Protein AF-D6WH60-F1 (afdb_monomer_lite)

Foldseek 3Di:
DPFKDKDKDWDAKDKDAAQDPCCCVVLVCPPQAADDDHDHRDIGIRNVNQHHVSVPGGPRDIQIKMWGWDADPVGFIWIWIADDDPPPDDRRDYGPDTDQTDGDPPDDDDDDPVSCVVVVVVPPDDDDDDDPPPVPPCPPPPPPVPD

pLDDT: mean 72.73, std 18.8, range [28.2, 93.5]

Organism: Tribolium castaneum (NCBI:txid7070)

Radius of gyration: 20.67 Å; chains: 1; bounding box: 52×33×53 Å

Structure (mmCIF, N/CA/C/O backbone):
data_AF-D6WH60-F1
#
_entry.id   AF-D6WH60-F1
#
loop_
_atom_site.group_PDB
_atom_site.id
_atom_site.type_symbol
_atom_site.label_atom_id
_atom_site.label_alt_id
_atom_site.label_comp_id
_atom_site.label_asym_id
_atom_site.label_entity_id
_atom_site.label_seq_id
_atom_site.pdbx_PDB_ins_code
_atom_site.Cartn_x
_atom_site.Cartn_y
_atom_site.Cartn_z
_atom_site.occupancy
_atom_site.B_iso_or_equiv
_atom_site.auth_seq_id
_atom_site.auth_comp_id
_atom_site.auth_asym_id
_atom_site.auth_atom_id
_atom_site.pdbx_PDB_model_num
ATOM 1 N N . MET A 1 1 ? -8.024 -1.962 29.506 1.00 38.50 1 MET A N 1
ATOM 2 C CA . MET A 1 1 ? -8.371 -1.740 28.088 1.00 38.50 1 MET A CA 1
ATOM 3 C C . MET A 1 1 ? -7.307 -2.425 27.238 1.00 38.50 1 MET A C 1
ATOM 5 O O . MET A 1 1 ? -6.203 -1.916 27.146 1.00 38.50 1 MET A O 1
ATOM 9 N N . LYS A 1 2 ? -7.583 -3.633 26.736 1.00 55.59 2 LYS A N 1
ATOM 10 C CA . LYS A 1 2 ? -6.750 -4.349 25.753 1.00 55.59 2 LYS A CA 1
ATOM 11 C C . LYS A 1 2 ? -7.669 -4.590 24.561 1.00 55.59 2 LYS A C 1
ATOM 13 O O . LYS A 1 2 ? -8.686 -5.247 24.742 1.00 55.59 2 LYS A O 1
ATOM 18 N N . GLY A 1 3 ? -7.387 -3.985 23.416 1.00 73.44 3 GLY A N 1
ATOM 19 C CA . GLY A 1 3 ? -8.303 -4.022 22.266 1.00 73.44 3 GLY A CA 1
ATOM 20 C C . GLY A 1 3 ? -7.798 -3.271 21.038 1.00 73.44 3 GLY A C 1
ATOM 21 O O . GLY A 1 3 ? -8.295 -3.514 19.947 1.00 73.44 3 GLY A O 1
ATOM 22 N N . VAL A 1 4 ? -6.790 -2.409 21.208 1.00 83.75 4 VAL A N 1
ATOM 23 C CA . VAL A 1 4 ? -6.000 -1.821 20.119 1.00 83.75 4 VAL A CA 1
ATOM 24 C C . VAL A 1 4 ? -4.660 -2.550 20.048 1.00 83.75 4 VAL A C 1
ATOM 26 O O . VAL A 1 4 ? -4.078 -2.863 21.088 1.00 83.75 4 VAL A O 1
ATOM 29 N N . SER A 1 5 ? -4.208 -2.867 18.841 1.00 88.31 5 SER A N 1
ATOM 30 C CA . SER A 1 5 ? -2.925 -3.505 18.549 1.00 88.31 5 SER A CA 1
ATOM 31 C C . SER A 1 5 ? -2.195 -2.719 17.469 1.00 88.31 5 SER A C 1
ATOM 33 O O . SER A 1 5 ? -2.775 -2.398 16.432 1.00 88.31 5 SER A O 1
ATOM 35 N N . ASP A 1 6 ? -0.924 -2.440 17.726 1.00 87.75 6 ASP A N 1
ATOM 36 C CA . ASP A 1 6 ? -0.013 -1.840 16.760 1.00 87.75 6 ASP A CA 1
ATOM 37 C C . ASP A 1 6 ? 0.505 -2.924 15.815 1.00 87.75 6 ASP A C 1
ATOM 39 O O . ASP A 1 6 ? 1.012 -3.955 16.267 1.00 87.75 6 ASP A O 1
ATOM 43 N N . ILE A 1 7 ? 0.338 -2.710 14.510 1.00 84.88 7 ILE A N 1
ATOM 44 C CA . ILE A 1 7 ? 0.767 -3.649 13.472 1.00 84.88 7 ILE A CA 1
ATOM 45 C C . ILE A 1 7 ? 1.553 -2.884 12.412 1.00 84.88 7 ILE A C 1
ATOM 47 O O . ILE A 1 7 ? 1.119 -1.837 11.938 1.00 84.88 7 ILE A O 1
ATOM 51 N N . ASP A 1 8 ? 2.691 -3.440 12.009 1.00 87.44 8 ASP A N 1
ATOM 52 C CA . ASP A 1 8 ? 3.544 -2.854 10.982 1.00 87.44 8 ASP A CA 1
ATOM 53 C C . ASP A 1 8 ? 3.513 -3.744 9.742 1.00 87.44 8 ASP A C 1
ATOM 55 O O . ASP A 1 8 ? 3.915 -4.911 9.777 1.00 87.44 8 ASP A O 1
ATOM 59 N N . PHE A 1 9 ? 3.023 -3.199 8.632 1.00 84.00 9 PHE A N 1
ATOM 60 C CA . PHE A 1 9 ? 2.965 -3.912 7.364 1.00 84.00 9 PHE A CA 1
ATOM 61 C C . PHE A 1 9 ? 4.250 -3.674 6.583 1.00 84.00 9 PHE A C 1
ATOM 63 O O . PHE A 1 9 ? 4.525 -2.554 6.153 1.00 84.00 9 PHE A O 1
ATOM 70 N N . GLN A 1 10 ? 5.024 -4.739 6.385 1.00 89.00 10 GLN A N 1
ATOM 71 C CA . GLN A 1 10 ? 6.269 -4.694 5.625 1.00 89.00 10 GLN A CA 1
ATOM 72 C C . GLN A 1 10 ? 6.066 -5.293 4.236 1.00 89.00 10 GLN A C 1
ATOM 74 O O . GLN A 1 10 ? 5.655 -6.445 4.092 1.00 89.00 10 GLN A O 1
ATOM 79 N N . ILE A 1 11 ? 6.357 -4.504 3.204 1.00 87.50 11 ILE A N 1
ATOM 80 C CA . ILE A 1 11 ? 6.346 -4.961 1.816 1.00 87.50 11 ILE A CA 1
ATOM 81 C C . ILE A 1 11 ? 7.772 -5.345 1.442 1.00 87.50 11 ILE A C 1
ATOM 83 O O . ILE A 1 11 ? 8.625 -4.482 1.258 1.00 87.50 11 ILE A O 1
ATOM 87 N N . GLU A 1 12 ? 8.019 -6.645 1.301 1.00 90.50 12 GLU A N 1
ATOM 88 C CA . GLU A 1 12 ? 9.339 -7.175 0.929 1.00 90.50 12 GLU A CA 1
ATOM 89 C C . GLU A 1 12 ? 9.475 -7.450 -0.570 1.00 90.50 12 GLU A C 1
ATOM 91 O O . GLU A 1 12 ? 10.573 -7.430 -1.123 1.00 90.50 12 GLU A O 1
ATOM 96 N N . ARG A 1 13 ? 8.356 -7.726 -1.246 1.00 90.81 13 ARG A N 1
ATOM 97 C CA . ARG A 1 13 ? 8.326 -8.055 -2.671 1.00 90.81 13 ARG A CA 1
ATOM 98 C C . ARG A 1 13 ? 7.193 -7.326 -3.362 1.00 90.81 13 ARG A C 1
ATOM 100 O O . ARG A 1 13 ? 6.079 -7.259 -2.852 1.00 90.81 13 ARG A O 1
ATOM 107 N N . ALA A 1 14 ? 7.472 -6.845 -4.566 1.00 89.94 14 ALA A N 1
ATOM 108 C CA . ALA A 1 14 ? 6.453 -6.378 -5.490 1.00 89.94 14 ALA A CA 1
ATOM 109 C C . ALA A 1 14 ? 6.838 -6.767 -6.911 1.00 89.94 14 ALA A C 1
ATOM 111 O O . ALA A 1 14 ? 8.024 -6.847 -7.253 1.00 89.94 14 ALA A O 1
ATOM 112 N N . THR A 1 15 ? 5.818 -6.982 -7.733 1.00 91.75 15 THR A N 1
ATOM 113 C CA . THR A 1 15 ? 5.982 -7.231 -9.160 1.00 91.75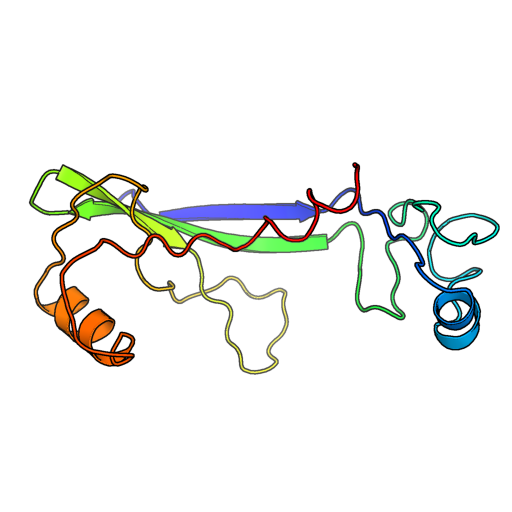 15 THR A CA 1
ATOM 114 C C . THR A 1 15 ? 5.207 -6.197 -9.957 1.00 91.75 15 THR A C 1
ATOM 116 O O . THR A 1 15 ? 4.137 -5.753 -9.544 1.00 91.75 15 THR A O 1
ATOM 119 N N . LEU A 1 16 ? 5.762 -5.804 -11.096 1.00 90.38 16 LEU A N 1
ATOM 120 C CA . LEU A 1 16 ? 5.139 -4.881 -12.031 1.00 90.38 16 LEU A CA 1
ATOM 121 C C . LEU A 1 16 ? 5.121 -5.514 -13.417 1.00 90.38 16 LEU A C 1
ATOM 123 O O . LEU A 1 16 ? 6.128 -6.046 -13.877 1.00 90.38 16 LEU A O 1
ATOM 127 N N . THR A 1 17 ? 3.971 -5.436 -14.079 1.00 92.31 17 THR A N 1
ATOM 128 C CA . THR A 1 17 ? 3.785 -5.934 -15.442 1.00 92.31 17 THR A CA 1
ATOM 129 C C . THR A 1 17 ? 3.445 -4.758 -16.342 1.00 92.31 17 THR A C 1
ATOM 131 O O . THR A 1 17 ? 2.447 -4.076 -16.119 1.00 92.31 17 THR A O 1
ATOM 134 N N . ALA A 1 18 ? 4.269 -4.513 -17.359 1.00 90.81 18 ALA A N 1
ATOM 135 C CA . ALA A 1 18 ? 3.967 -3.507 -18.369 1.00 90.81 18 ALA A CA 1
ATOM 136 C C . ALA A 1 18 ? 2.989 -4.093 -19.394 1.00 90.81 18 ALA A C 1
ATOM 138 O O . ALA A 1 18 ? 3.301 -5.091 -20.039 1.00 90.81 18 ALA A O 1
ATOM 139 N N . LEU A 1 19 ? 1.816 -3.477 -19.547 1.00 92.81 19 LEU A N 1
ATOM 140 C CA . LEU A 1 19 ? 0.769 -3.954 -20.465 1.00 92.81 19 LEU A CA 1
ATOM 141 C C . LEU A 1 19 ? 0.940 -3.438 -21.902 1.00 92.81 19 LEU A C 1
ATOM 143 O O . LEU A 1 19 ? 0.339 -3.972 -22.827 1.00 92.81 19 LEU A O 1
ATOM 147 N N . ASP A 1 20 ? 1.774 -2.416 -22.094 1.00 91.62 20 ASP A N 1
ATOM 148 C CA . ASP A 1 20 ? 2.038 -1.787 -23.388 1.00 91.62 20 ASP A CA 1
ATOM 149 C C . ASP A 1 20 ? 3.518 -1.378 -23.473 1.00 91.62 20 ASP A C 1
ATOM 151 O O . ASP A 1 20 ? 4.142 -1.029 -22.465 1.00 91.62 20 ASP A O 1
ATOM 155 N N . HIS A 1 21 ? 4.088 -1.390 -24.677 1.00 88.69 21 HIS A N 1
ATOM 156 C CA . HIS A 1 21 ? 5.438 -0.892 -24.930 1.00 88.69 21 HIS A CA 1
ATOM 157 C C . HIS A 1 21 ? 5.607 0.583 -24.559 1.00 88.69 21 HIS A C 1
ATOM 159 O O . HIS A 1 21 ? 6.670 0.980 -24.082 1.00 88.69 21 HIS A O 1
ATOM 165 N N . ARG A 1 22 ? 4.555 1.387 -24.717 1.00 87.62 22 ARG A N 1
ATOM 166 C CA . ARG A 1 22 ? 4.561 2.813 -24.400 1.00 87.62 22 ARG A CA 1
ATOM 167 C C . ARG A 1 22 ? 4.856 3.070 -22.923 1.00 87.62 22 ARG A C 1
ATOM 169 O O . ARG A 1 22 ? 5.636 3.960 -22.612 1.00 87.62 22 ARG A O 1
ATOM 176 N N . ILE A 1 23 ? 4.339 2.222 -22.031 1.00 85.19 23 ILE A N 1
ATOM 177 C CA . ILE A 1 23 ? 4.628 2.263 -20.588 1.00 85.19 23 ILE A CA 1
ATOM 178 C C . ILE A 1 23 ? 6.128 2.070 -20.327 1.00 85.19 23 ILE A C 1
ATOM 180 O O . ILE A 1 23 ? 6.718 2.807 -19.541 1.00 85.19 23 ILE A O 1
ATOM 184 N N . ILE A 1 24 ? 6.759 1.118 -21.020 1.00 86.69 24 ILE A N 1
ATOM 185 C CA . ILE A 1 24 ? 8.184 0.801 -20.850 1.00 86.69 24 ILE A CA 1
ATOM 186 C C . ILE A 1 24 ? 9.056 2.001 -21.236 1.00 86.69 24 ILE A C 1
ATOM 188 O O . ILE A 1 24 ? 9.986 2.351 -20.506 1.00 86.69 24 ILE A O 1
ATOM 192 N N . THR A 1 25 ? 8.752 2.636 -22.370 1.00 82.25 25 THR A N 1
ATOM 193 C CA . THR A 1 25 ? 9.556 3.739 -22.909 1.00 82.25 25 THR A CA 1
ATOM 194 C C . THR A 1 25 ? 9.268 5.073 -22.216 1.00 82.25 25 THR A C 1
ATOM 196 O O . THR A 1 25 ? 10.209 5.782 -21.861 1.00 82.25 25 THR A O 1
ATOM 199 N N . GLU A 1 26 ? 7.998 5.421 -21.987 1.00 81.12 26 GLU A N 1
ATOM 200 C CA . GLU A 1 26 ? 7.611 6.713 -21.397 1.00 81.12 26 GLU A CA 1
ATOM 201 C C . GLU A 1 26 ? 7.959 6.799 -19.905 1.00 81.12 26 GLU A C 1
ATOM 203 O O . GLU A 1 26 ? 8.429 7.840 -19.450 1.00 81.12 26 GLU A O 1
ATOM 208 N N . MET A 1 27 ? 7.802 5.708 -19.144 1.00 74.69 27 MET A N 1
ATOM 209 C CA . MET A 1 27 ? 8.088 5.701 -17.700 1.00 74.69 27 MET A CA 1
ATOM 210 C C . MET A 1 27 ? 9.553 5.403 -17.366 1.00 74.69 27 MET A C 1
ATOM 212 O O . MET A 1 27 ? 9.885 5.259 -16.191 1.00 74.69 27 MET A O 1
ATOM 216 N N . ARG A 1 28 ? 10.433 5.306 -18.377 1.00 73.38 28 ARG A N 1
ATOM 217 C CA . ARG A 1 28 ? 11.874 5.025 -18.214 1.00 73.38 28 ARG A CA 1
ATOM 218 C C . ARG A 1 28 ? 12.142 3.835 -17.281 1.00 73.38 28 ARG A C 1
ATOM 220 O O . ARG A 1 28 ? 13.048 3.879 -16.455 1.00 73.38 28 ARG A O 1
ATOM 227 N N . LEU A 1 29 ? 11.345 2.772 -17.414 1.00 78.12 29 LEU A N 1
ATOM 228 C CA . LEU A 1 29 ? 11.453 1.592 -16.552 1.00 78.12 29 LEU A CA 1
ATOM 229 C C . LEU A 1 29 ? 12.830 0.892 -16.622 1.00 78.12 29 LEU A C 1
ATOM 231 O O . LEU A 1 29 ? 13.298 0.424 -15.579 1.00 78.12 29 LEU A O 1
ATOM 235 N N . PRO A 1 30 ? 13.512 0.802 -17.788 1.00 70.19 30 PRO A N 1
ATOM 236 C CA . PRO A 1 30 ? 14.833 0.183 -17.863 1.00 70.19 30 PRO A CA 1
ATOM 237 C C . PRO A 1 30 ? 15.863 0.881 -16.966 1.00 70.19 30 PRO A C 1
ATOM 239 O O . PRO A 1 30 ? 16.055 2.092 -17.038 1.00 70.19 30 PRO A O 1
ATOM 242 N N . GLY A 1 31 ? 16.544 0.100 -16.124 1.00 69.00 31 GLY A N 1
ATOM 243 C CA . GLY A 1 31 ? 17.624 0.568 -15.247 1.00 69.00 31 GLY A CA 1
ATOM 244 C C . GLY A 1 31 ? 17.177 1.210 -13.929 1.00 69.00 31 GLY A C 1
ATOM 245 O O . GLY A 1 31 ? 17.979 1.268 -13.002 1.00 69.00 31 GLY A O 1
ATOM 246 N N . LEU A 1 32 ? 15.917 1.643 -13.816 1.00 75.31 32 LEU A N 1
ATOM 247 C CA . LEU A 1 32 ? 15.368 2.270 -12.603 1.00 75.31 32 LEU A CA 1
ATOM 248 C C . LEU A 1 32 ? 14.353 1.388 -11.866 1.00 75.31 32 LEU A C 1
ATOM 250 O O . LEU A 1 32 ? 14.119 1.586 -10.677 1.00 75.31 32 LEU A O 1
ATOM 254 N N . CYS A 1 33 ? 13.751 0.424 -12.564 1.00 85.12 33 CYS A N 1
ATOM 255 C CA . CYS A 1 33 ? 12.690 -0.425 -12.039 1.00 85.12 33 CYS A CA 1
ATOM 256 C C . CYS A 1 33 ? 12.944 -1.877 -12.471 1.00 85.12 33 CYS A C 1
ATOM 258 O O . CYS A 1 33 ? 12.766 -2.215 -13.636 1.00 85.12 33 CYS A O 1
ATOM 260 N N . GLY A 1 34 ? 13.369 -2.744 -11.553 1.00 84.62 34 GLY A N 1
ATOM 261 C CA . GLY A 1 34 ? 13.688 -4.153 -11.812 1.00 84.62 34 GLY A CA 1
ATOM 262 C C . GLY A 1 34 ? 15.005 -4.401 -12.573 1.00 84.62 34 GLY A C 1
ATOM 263 O O . GLY A 1 34 ? 15.579 -3.512 -13.199 1.00 84.62 34 GLY A O 1
ATOM 264 N N . LEU A 1 35 ? 15.508 -5.641 -12.512 1.00 84.81 35 LEU A N 1
ATOM 265 C CA . LEU A 1 35 ? 16.782 -6.035 -13.140 1.00 84.81 35 LEU A CA 1
ATOM 266 C C . LEU A 1 35 ? 16.626 -6.574 -14.568 1.00 84.81 35 LEU A C 1
ATOM 268 O O . LEU A 1 35 ? 15.941 -7.569 -14.794 1.00 84.81 35 LEU A O 1
ATOM 272 N N . GLY A 1 36 ? 17.361 -6.004 -15.524 1.00 84.25 36 GLY A N 1
ATOM 273 C CA . GLY A 1 36 ? 17.422 -6.463 -16.918 1.00 84.25 36 GLY A CA 1
ATOM 274 C C . GLY A 1 36 ? 16.295 -5.920 -17.801 1.00 84.25 36 GLY A C 1
ATOM 275 O O . GLY A 1 36 ? 15.510 -5.077 -17.381 1.00 84.25 36 GLY A O 1
ATOM 276 N N . GLU A 1 37 ? 16.204 -6.431 -19.028 1.00 86.00 37 GLU A N 1
ATOM 277 C CA . GLU A 1 37 ? 15.287 -5.903 -20.046 1.00 86.00 37 GLU A CA 1
ATOM 278 C C . GLU A 1 37 ? 13.805 -6.053 -19.674 1.00 86.00 37 GLU A C 1
ATOM 280 O O . GLU A 1 37 ? 13.386 -7.037 -19.042 1.00 86.00 37 GLU A O 1
ATOM 285 N N . TRP A 1 38 ? 13.015 -5.073 -20.108 1.00 89.81 38 TRP A N 1
ATOM 286 C CA . TRP A 1 38 ? 11.565 -5.034 -19.945 1.00 89.81 38 TRP A CA 1
ATOM 287 C C . TRP A 1 38 ? 10.856 -5.646 -21.151 1.00 89.81 38 TRP A C 1
ATOM 289 O O . TRP A 1 38 ? 11.261 -5.451 -22.296 1.00 89.81 38 TRP A O 1
ATOM 299 N N . ARG A 1 39 ? 9.770 -6.382 -20.897 1.00 90.06 39 ARG A N 1
ATOM 300 C CA . ARG A 1 39 ? 8.921 -6.978 -21.935 1.00 90.06 39 ARG A CA 1
ATOM 301 C C . ARG A 1 39 ? 7.455 -6.790 -21.582 1.00 90.06 39 ARG A C 1
ATOM 303 O O . ARG A 1 39 ? 7.091 -6.807 -20.407 1.00 90.06 39 ARG A O 1
ATOM 310 N N . VAL A 1 40 ? 6.631 -6.631 -22.610 1.00 93.31 40 VAL A N 1
ATOM 311 C CA . VAL A 1 40 ? 5.182 -6.494 -22.455 1.00 93.31 40 VAL A CA 1
ATOM 312 C C . VAL A 1 40 ? 4.590 -7.804 -21.935 1.00 93.31 40 VAL A C 1
ATOM 314 O O . VAL A 1 40 ? 5.000 -8.882 -22.363 1.00 93.31 40 VAL A O 1
ATOM 317 N N . ASN A 1 41 ? 3.640 -7.701 -21.005 1.00 93.50 41 ASN A N 1
ATOM 318 C CA . ASN A 1 41 ? 2.942 -8.811 -20.350 1.00 93.50 41 ASN A CA 1
ATOM 319 C C . ASN A 1 41 ? 3.851 -9.792 -19.590 1.00 93.50 41 ASN A C 1
ATOM 321 O O . ASN A 1 41 ? 3.440 -10.910 -19.289 1.00 93.50 41 ASN A O 1
ATOM 325 N N . VAL A 1 42 ? 5.077 -9.382 -19.250 1.00 92.94 42 VAL A N 1
ATOM 326 C CA . VAL A 1 42 ? 5.989 -10.174 -18.419 1.00 92.94 42 VAL A CA 1
ATOM 327 C C . VAL A 1 42 ? 6.138 -9.496 -17.056 1.00 92.94 42 VAL A C 1
ATOM 329 O O . VAL A 1 42 ? 6.576 -8.343 -17.008 1.00 92.94 42 VAL A O 1
ATOM 332 N N . PRO A 1 43 ? 5.797 -10.178 -15.947 1.00 91.19 43 PRO A N 1
ATOM 333 C CA . PRO A 1 43 ? 5.964 -9.617 -14.617 1.00 91.19 43 PRO A CA 1
ATOM 334 C C . PRO A 1 43 ? 7.446 -9.469 -14.282 1.00 91.19 43 PRO A C 1
ATOM 336 O O . PRO A 1 43 ? 8.266 -10.352 -14.551 1.00 91.19 43 PRO A O 1
ATOM 339 N N . LYS A 1 44 ? 7.782 -8.345 -13.655 1.00 90.44 44 LYS A N 1
ATOM 340 C CA . LYS A 1 44 ? 9.138 -8.015 -13.233 1.00 90.44 44 LYS A CA 1
ATOM 341 C C . LYS A 1 44 ? 9.178 -7.763 -11.738 1.00 90.44 44 LYS A C 1
ATOM 343 O O . LYS A 1 44 ? 8.397 -6.962 -11.232 1.00 90.44 44 LYS A O 1
ATOM 348 N N . GLU A 1 45 ? 10.088 -8.430 -11.037 1.00 90.62 45 GLU A N 1
ATOM 349 C CA . GLU A 1 45 ? 10.323 -8.176 -9.617 1.00 90.62 45 GLU A CA 1
ATOM 350 C C . GLU A 1 45 ? 11.029 -6.828 -9.419 1.00 90.62 45 GLU A C 1
ATOM 352 O O . GLU A 1 45 ? 11.998 -6.512 -10.111 1.00 90.62 45 GLU A O 1
ATOM 357 N N . LEU A 1 46 ? 10.524 -6.038 -8.472 1.00 90.44 46 LEU A N 1
ATOM 358 C CA . LEU A 1 46 ? 11.032 -4.701 -8.160 1.00 90.44 46 LEU A CA 1
ATOM 359 C C . LEU A 1 46 ? 11.915 -4.665 -6.907 1.00 90.44 46 LEU A C 1
ATOM 361 O O . LEU A 1 46 ? 12.661 -3.708 -6.713 1.00 90.44 46 LEU A O 1
ATOM 365 N N . ALA A 1 47 ? 11.855 -5.692 -6.054 1.00 87.94 47 ALA A N 1
ATOM 366 C CA . ALA A 1 47 ? 12.604 -5.723 -4.795 1.00 87.94 47 ALA A CA 1
ATOM 367 C C . ALA A 1 47 ? 14.122 -5.613 -5.015 1.00 87.94 47 ALA A C 1
ATOM 369 O O . ALA A 1 47 ? 14.821 -4.974 -4.239 1.00 87.94 47 ALA A O 1
ATOM 370 N N . THR A 1 48 ? 14.625 -6.151 -6.129 1.00 85.94 48 THR A N 1
ATOM 371 C CA . THR A 1 48 ? 16.047 -6.098 -6.495 1.00 85.94 48 THR A CA 1
ATOM 372 C C . THR A 1 48 ? 16.570 -4.686 -6.771 1.00 85.94 48 THR A C 1
ATOM 374 O O . THR A 1 48 ? 17.777 -4.476 -6.736 1.00 85.94 48 THR A O 1
ATOM 377 N N . THR A 1 49 ? 15.690 -3.731 -7.082 1.00 87.75 49 THR A N 1
ATOM 378 C CA . THR A 1 49 ? 16.039 -2.325 -7.364 1.00 87.75 49 THR A CA 1
ATOM 379 C C . THR A 1 49 ? 15.499 -1.368 -6.305 1.00 87.75 49 THR A C 1
ATOM 381 O O . THR A 1 49 ? 15.350 -0.180 -6.569 1.00 87.75 49 THR A O 1
ATOM 384 N N . ASN A 1 50 ? 15.178 -1.877 -5.113 1.00 87.94 50 ASN A N 1
ATOM 385 C CA . ASN A 1 50 ? 14.513 -1.131 -4.044 1.00 87.94 50 ASN A CA 1
ATOM 386 C C . ASN A 1 50 ? 13.160 -0.509 -4.451 1.00 87.94 50 ASN A C 1
ATOM 388 O O . ASN A 1 50 ? 12.748 0.531 -3.934 1.00 87.94 50 ASN A O 1
ATOM 392 N N . GLY A 1 51 ? 12.448 -1.147 -5.383 1.00 88.19 51 GLY A N 1
ATOM 393 C CA . GLY A 1 51 ? 11.188 -0.650 -5.929 1.00 88.19 51 GLY A CA 1
ATOM 394 C C . GLY A 1 51 ? 11.334 0.006 -7.305 1.00 88.19 51 GLY A C 1
ATOM 395 O O . GLY A 1 51 ? 12.189 -0.361 -8.111 1.00 88.19 51 GLY A O 1
ATOM 396 N N . CYS A 1 52 ? 10.430 0.940 -7.588 1.00 88.00 52 CYS A N 1
ATOM 397 C CA . CYS A 1 52 ? 10.356 1.743 -8.801 1.00 88.00 52 CYS A CA 1
ATOM 398 C C . CYS A 1 52 ? 9.943 3.177 -8.435 1.00 88.00 52 CYS A C 1
ATOM 400 O O . CYS A 1 52 ? 8.755 3.501 -8.346 1.00 88.00 52 CYS A O 1
ATOM 402 N N . VAL A 1 53 ? 10.938 4.045 -8.229 1.00 82.56 53 VAL A N 1
ATOM 403 C CA . VAL A 1 53 ? 10.747 5.436 -7.771 1.00 82.56 53 VAL A CA 1
ATOM 404 C C . VAL A 1 53 ? 9.880 6.242 -8.738 1.00 82.56 53 VAL A C 1
ATOM 406 O O . VAL A 1 53 ? 9.053 7.041 -8.311 1.00 82.56 53 VAL A O 1
ATOM 409 N N . SER A 1 54 ? 10.008 5.990 -10.042 1.00 82.00 54 SER A N 1
ATOM 410 C CA . SER A 1 54 ? 9.216 6.658 -11.083 1.00 82.00 54 SER A CA 1
ATOM 411 C C . SER A 1 54 ? 7.711 6.381 -10.977 1.00 82.00 54 SER A C 1
ATOM 413 O O . SER A 1 54 ? 6.923 7.129 -11.545 1.00 82.00 54 SER A O 1
ATOM 415 N N . LEU A 1 55 ? 7.316 5.343 -10.230 1.00 82.50 55 LEU A N 1
ATOM 416 C CA . LEU A 1 55 ? 5.925 4.995 -9.925 1.00 82.50 55 LEU A CA 1
ATOM 417 C C . LEU A 1 55 ? 5.578 5.167 -8.442 1.00 82.50 55 LEU A C 1
ATOM 419 O O . LEU A 1 55 ? 4.507 4.744 -8.016 1.00 82.50 55 LEU A O 1
ATOM 423 N N . GLY A 1 56 ? 6.480 5.753 -7.650 1.00 80.94 56 GLY A N 1
ATOM 424 C CA . GLY A 1 56 ? 6.297 5.918 -6.208 1.00 80.94 56 GLY A CA 1
ATOM 425 C C . GLY A 1 56 ? 6.278 4.601 -5.427 1.00 80.94 56 GLY A C 1
ATOM 426 O O . GLY A 1 56 ? 5.746 4.555 -4.323 1.00 80.94 56 GLY A O 1
ATOM 427 N N . VAL A 1 57 ? 6.830 3.520 -5.986 1.00 85.69 57 VAL A N 1
ATOM 428 C CA . VAL A 1 57 ? 6.922 2.220 -5.310 1.00 85.69 57 VAL A CA 1
ATOM 429 C C . VAL A 1 57 ? 8.305 2.095 -4.683 1.00 85.69 57 VAL A C 1
ATOM 431 O O . VAL A 1 57 ? 9.300 2.149 -5.398 1.00 85.69 57 VAL A O 1
ATOM 434 N N . PHE A 1 58 ? 8.379 1.863 -3.374 1.00 87.12 58 PHE A N 1
ATOM 435 C CA . PHE A 1 58 ? 9.638 1.696 -2.641 1.00 87.12 58 PHE A CA 1
ATOM 436 C C . PHE A 1 58 ? 9.635 0.375 -1.877 1.00 87.12 58 PHE A C 1
ATOM 438 O O . PHE A 1 58 ? 8.615 -0.016 -1.302 1.00 87.12 58 PHE A O 1
ATOM 445 N N . ILE A 1 59 ? 10.762 -0.336 -1.918 1.00 89.75 59 ILE A N 1
ATOM 446 C CA . ILE A 1 59 ? 10.919 -1.665 -1.317 1.00 89.75 59 ILE A CA 1
ATOM 447 C C . ILE A 1 59 ? 12.315 -1.765 -0.676 1.00 89.75 59 ILE A C 1
ATOM 449 O O . ILE A 1 59 ? 13.279 -1.342 -1.304 1.00 89.75 59 ILE A O 1
ATOM 453 N N . PRO A 1 60 ? 12.456 -2.351 0.521 1.00 86.19 60 PRO A N 1
ATOM 454 C CA . PRO A 1 60 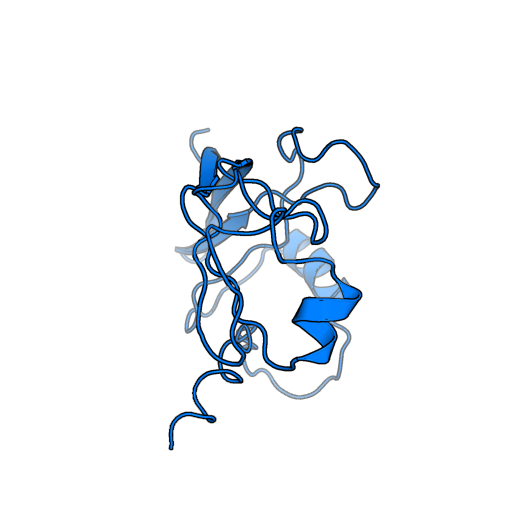? 11.362 -2.631 1.440 1.00 86.19 60 PRO A CA 1
ATOM 455 C C . PRO A 1 60 ? 10.689 -1.324 1.887 1.00 86.19 60 PRO A C 1
ATOM 457 O O . PRO A 1 60 ? 11.350 -0.299 2.039 1.00 86.19 60 PRO A O 1
ATOM 460 N N . SER A 1 61 ? 9.372 -1.352 2.074 1.00 85.56 61 SER A N 1
ATOM 461 C CA . SER A 1 61 ? 8.630 -0.249 2.699 1.00 85.56 61 SER A CA 1
ATOM 462 C C . SER A 1 61 ? 7.852 -0.756 3.901 1.00 85.56 61 SER A C 1
ATOM 464 O O . SER A 1 61 ? 7.371 -1.891 3.911 1.00 85.56 61 SER A O 1
ATOM 466 N N . VAL A 1 62 ? 7.755 0.092 4.923 1.00 85.19 62 VAL A N 1
ATOM 467 C CA . VAL A 1 62 ? 6.998 -0.184 6.141 1.00 85.19 62 VAL A CA 1
ATOM 468 C C . VAL A 1 62 ? 5.855 0.808 6.214 1.00 85.19 62 VAL A C 1
ATOM 470 O O . VAL A 1 62 ? 6.064 2.010 6.083 1.00 85.19 62 VAL A O 1
ATOM 473 N N . ARG A 1 63 ? 4.645 0.300 6.423 1.00 82.38 63 ARG A N 1
ATOM 474 C CA . ARG A 1 63 ? 3.479 1.114 6.746 1.00 82.38 63 ARG A CA 1
ATOM 475 C C . ARG A 1 63 ? 3.049 0.805 8.170 1.00 82.38 63 ARG A C 1
ATOM 477 O O . ARG A 1 63 ? 2.673 -0.328 8.468 1.00 82.38 63 ARG A O 1
ATOM 484 N N . PHE A 1 64 ? 3.098 1.821 9.021 1.00 84.25 64 PHE A N 1
ATOM 485 C CA . PHE A 1 64 ? 2.601 1.743 10.388 1.00 84.25 64 PHE A CA 1
ATOM 486 C C . PHE A 1 64 ? 1.079 1.795 10.383 1.00 84.25 64 PHE A C 1
ATOM 488 O O . PHE A 1 64 ? 0.489 2.681 9.766 1.00 84.25 64 PHE A O 1
ATOM 495 N N . ASP A 1 65 ? 0.443 0.858 11.074 1.00 85.62 65 ASP A N 1
ATOM 496 C CA . ASP A 1 65 ? -1.009 0.797 11.167 1.00 85.62 65 ASP A CA 1
ATOM 497 C C . ASP A 1 65 ? -1.451 0.410 12.583 1.00 85.62 65 ASP A C 1
ATOM 499 O O . ASP A 1 65 ? -0.696 -0.142 13.392 1.00 85.62 65 ASP A O 1
ATOM 503 N N . VAL A 1 66 ? -2.699 0.729 12.893 1.00 89.19 66 VAL A N 1
ATOM 504 C CA . VAL A 1 66 ? -3.340 0.426 14.167 1.00 89.19 66 VAL A CA 1
ATOM 505 C C . VAL A 1 66 ? -4.627 -0.326 13.899 1.00 89.19 66 VAL A C 1
ATOM 507 O O . VAL A 1 66 ? -5.462 0.079 13.096 1.00 89.19 66 VAL A O 1
ATOM 510 N N . VAL A 1 67 ? -4.812 -1.439 14.597 1.00 89.62 67 VAL A N 1
ATOM 511 C CA . VAL A 1 67 ? -6.012 -2.260 14.456 1.00 89.62 67 VAL A CA 1
ATOM 512 C C . VAL A 1 67 ? -6.726 -2.326 15.786 1.00 89.62 67 VAL A C 1
ATOM 514 O O . VAL A 1 67 ? -6.111 -2.529 16.832 1.00 89.62 67 VAL A O 1
ATOM 517 N N . LYS A 1 68 ? -8.045 -2.172 15.754 1.00 89.56 68 LYS A N 1
ATOM 518 C CA . LYS A 1 68 ? -8.892 -2.295 16.933 1.00 89.56 68 LYS A CA 1
ATOM 519 C C . LYS A 1 68 ? -10.032 -3.259 16.652 1.00 89.56 68 LYS A C 1
ATOM 521 O O . LYS A 1 68 ? -10.686 -3.169 15.617 1.00 89.56 68 LYS A O 1
ATOM 526 N N . VAL A 1 69 ? -10.272 -4.173 17.586 1.00 87.88 69 VAL A N 1
ATOM 527 C CA . VAL A 1 69 ? -11.382 -5.129 17.513 1.00 87.88 69 VAL A CA 1
ATOM 528 C C . VAL A 1 69 ? -12.298 -4.908 18.704 1.00 87.88 69 VAL A C 1
ATOM 530 O O . VAL A 1 69 ? -11.843 -4.888 19.848 1.00 87.88 69 VAL A O 1
ATOM 533 N N . GLU A 1 70 ? -13.590 -4.752 18.435 1.00 86.25 70 GLU A N 1
ATOM 534 C CA . GLU A 1 70 ? -14.623 -4.605 19.460 1.00 86.25 70 GLU A CA 1
ATOM 535 C C . GLU A 1 70 ? -15.788 -5.549 19.186 1.00 86.25 70 GLU A C 1
ATOM 537 O O . GLU A 1 70 ? -15.967 -6.034 18.072 1.00 86.25 70 GLU A O 1
ATOM 542 N N . MET A 1 71 ? -16.581 -5.817 20.217 1.00 84.06 71 MET A N 1
ATOM 543 C CA . MET A 1 71 ? -17.823 -6.568 20.098 1.00 84.06 71 MET A CA 1
ATOM 544 C C . MET A 1 71 ? -18.989 -5.605 20.315 1.00 84.06 71 MET A C 1
ATOM 546 O O . MET A 1 71 ? -18.967 -4.821 21.266 1.00 84.06 71 MET A O 1
ATOM 550 N N . ASP A 1 72 ? -19.986 -5.638 19.433 1.00 78.25 72 ASP A N 1
ATOM 551 C CA . ASP A 1 72 ? -21.219 -4.880 19.616 1.00 78.25 72 ASP A CA 1
ATOM 552 C C . ASP A 1 72 ? -22.075 -5.477 20.753 1.00 78.25 72 ASP A C 1
ATOM 554 O O . ASP A 1 72 ? -21.805 -6.554 21.292 1.00 78.25 72 ASP A O 1
ATOM 558 N N . TYR A 1 73 ? -23.146 -4.779 21.128 1.00 78.56 73 TYR A N 1
ATOM 559 C CA . TYR A 1 73 ? -24.029 -5.198 22.221 1.00 78.56 73 TYR A CA 1
ATOM 560 C C . TYR A 1 73 ? -24.822 -6.488 21.933 1.00 78.56 73 TYR A C 1
ATOM 562 O O . TYR A 1 73 ? -25.438 -7.038 22.846 1.00 78.56 73 TYR A O 1
ATOM 570 N N . LYS A 1 74 ? -24.833 -6.973 20.685 1.00 76.00 74 LYS A N 1
ATOM 571 C CA . LYS A 1 74 ? -25.464 -8.235 20.273 1.00 76.00 74 LYS A CA 1
ATOM 572 C C . LYS A 1 74 ? -24.459 -9.366 20.070 1.00 76.00 74 LYS A C 1
ATOM 574 O O . LYS A 1 74 ? -24.867 -10.469 19.711 1.00 76.00 74 LYS A O 1
ATOM 579 N N . GLY A 1 75 ? -23.180 -9.122 20.343 1.00 77.81 75 GLY A N 1
ATOM 580 C CA . GLY A 1 75 ? -22.127 -10.120 20.228 1.00 77.81 75 GLY A CA 1
ATOM 581 C C . GLY A 1 75 ? -21.416 -10.143 18.874 1.00 77.81 75 GLY A C 1
ATOM 582 O O . GLY A 1 75 ? -20.622 -11.053 18.642 1.00 77.81 75 GLY A O 1
ATOM 583 N N . SER A 1 76 ? -21.677 -9.177 17.990 1.00 81.06 76 SER A N 1
ATOM 584 C CA . SER A 1 76 ? -21.051 -9.111 16.672 1.00 81.06 76 SER A CA 1
ATOM 585 C C . SER A 1 76 ? -19.687 -8.442 16.693 1.00 81.06 76 SER A C 1
ATOM 587 O O . SER A 1 76 ? -19.494 -7.419 17.346 1.00 81.06 76 SER A O 1
ATOM 589 N N . TRP A 1 77 ? -18.733 -8.993 15.945 1.00 82.81 77 TRP A N 1
ATOM 590 C CA . TRP A 1 77 ? -17.370 -8.464 15.891 1.00 82.81 77 TRP A CA 1
ATOM 591 C C . TRP A 1 77 ? -17.248 -7.290 14.913 1.00 82.81 77 TRP A C 1
ATOM 593 O O . TRP A 1 77 ? -17.635 -7.388 13.747 1.00 82.81 77 TRP A O 1
ATOM 603 N N . LEU A 1 78 ? -16.652 -6.199 15.389 1.00 84.75 78 LEU A N 1
ATOM 604 C CA . LEU A 1 78 ? -16.332 -4.989 14.640 1.00 84.75 78 LEU A CA 1
ATOM 605 C C . LEU A 1 78 ? -14.814 -4.851 14.517 1.00 84.75 78 LEU A C 1
ATOM 607 O O . LEU A 1 78 ? -14.098 -4.934 15.517 1.00 84.75 78 LEU A O 1
ATOM 611 N N . LEU A 1 79 ? -14.334 -4.607 13.299 1.00 87.06 79 LEU A N 1
ATOM 612 C CA . LEU A 1 79 ? -12.923 -4.370 13.001 1.00 87.06 79 LEU A CA 1
ATOM 613 C C . LEU A 1 79 ? -12.719 -2.920 12.557 1.00 87.06 79 LEU A C 1
ATOM 615 O O . LEU A 1 79 ? -13.321 -2.471 11.585 1.00 87.06 79 LEU A O 1
ATOM 619 N N . PHE A 1 80 ? -11.835 -2.203 13.236 1.00 87.69 80 PHE A N 1
ATOM 620 C CA . PHE A 1 80 ? -11.429 -0.847 12.889 1.00 87.69 80 PHE A CA 1
ATOM 621 C C . PHE A 1 80 ? -9.956 -0.857 12.474 1.00 87.69 80 PHE A C 1
ATOM 623 O O . PHE A 1 80 ? -9.128 -1.462 13.158 1.00 87.69 80 PHE A O 1
ATOM 630 N N . LEU A 1 81 ? -9.639 -0.172 11.378 1.00 88.06 81 LEU A N 1
ATOM 631 C CA . LEU A 1 81 ? -8.268 0.049 10.902 1.00 88.06 81 LEU A CA 1
ATOM 632 C C . LEU A 1 81 ? -7.883 1.519 11.064 1.00 88.06 81 LEU A C 1
ATOM 634 O O . LEU A 1 81 ? -8.763 2.384 11.135 1.00 88.06 81 LEU A O 1
ATOM 638 N N . GLY A 1 82 ? -6.585 1.798 11.113 1.00 86.75 82 GLY A N 1
ATOM 639 C CA . GLY A 1 82 ? -6.062 3.149 11.132 1.00 86.75 82 GLY A CA 1
ATOM 640 C C . GLY A 1 82 ? -6.441 3.892 9.856 1.00 86.75 82 GLY A C 1
ATOM 641 O O . GLY A 1 82 ? -6.300 3.380 8.748 1.00 86.75 82 GLY A O 1
ATOM 642 N N . GLN A 1 83 ? -6.938 5.115 10.002 1.00 83.12 83 GLN A N 1
ATOM 643 C CA . GLN A 1 83 ? -7.175 6.013 8.881 1.00 83.12 83 GLN A CA 1
ATOM 644 C C . GLN A 1 83 ? -5.978 6.953 8.751 1.00 83.12 83 GLN A C 1
ATOM 646 O O . GLN A 1 83 ? -5.723 7.759 9.644 1.00 83.12 83 GLN A O 1
ATOM 651 N N . ALA A 1 84 ? -5.247 6.839 7.642 1.00 74.31 84 ALA A N 1
ATOM 652 C CA . ALA A 1 84 ? -4.177 7.775 7.319 1.00 74.31 84 ALA A CA 1
ATOM 653 C C . ALA A 1 84 ? -4.764 9.166 7.039 1.00 74.31 84 ALA A C 1
ATOM 655 O O . ALA A 1 84 ? -5.787 9.287 6.352 1.00 74.31 84 ALA A O 1
ATOM 656 N N . ASP A 1 85 ? -4.115 10.210 7.551 1.00 68.25 85 ASP A N 1
ATOM 657 C CA . ASP A 1 85 ? -4.503 11.579 7.235 1.00 68.25 85 ASP A CA 1
ATOM 658 C C . ASP A 1 85 ? -4.361 11.816 5.727 1.00 68.25 85 ASP A C 1
ATOM 660 O O . ASP A 1 85 ? -3.332 11.546 5.115 1.00 68.25 85 ASP A O 1
ATOM 664 N N . THR A 1 86 ? -5.442 12.287 5.103 1.00 62.22 86 THR A N 1
ATOM 665 C CA . THR A 1 86 ? -5.500 12.535 3.650 1.00 62.22 86 THR A CA 1
ATOM 666 C C . THR A 1 86 ? -4.776 13.825 3.260 1.00 62.22 86 THR A C 1
ATOM 668 O O . THR A 1 86 ? -4.488 14.064 2.089 1.00 62.22 86 THR A O 1
ATOM 671 N N . ASN A 1 87 ? -4.478 14.675 4.244 1.00 59.28 87 ASN A N 1
ATOM 672 C CA . ASN A 1 87 ? -3.560 15.789 4.068 1.00 59.28 87 ASN A CA 1
ATOM 673 C C . ASN A 1 87 ? -2.179 15.178 3.846 1.00 59.28 87 ASN A C 1
ATOM 675 O O . ASN A 1 87 ? -1.822 14.305 4.622 1.00 59.28 87 ASN A O 1
ATOM 679 N N . ASN A 1 88 ? -1.443 15.602 2.813 1.00 51.31 88 ASN A N 1
ATOM 680 C CA . ASN A 1 88 ? -0.125 15.093 2.384 1.00 51.31 88 ASN A CA 1
ATOM 681 C C . ASN A 1 88 ? 0.989 15.200 3.459 1.00 51.31 88 ASN A C 1
ATOM 683 O O . ASN A 1 88 ? 2.040 15.798 3.227 1.00 51.31 88 ASN A O 1
ATOM 687 N N . LEU A 1 89 ? 0.745 14.673 4.651 1.00 55.34 89 LEU A N 1
ATOM 688 C CA . LEU A 1 89 ? 1.669 14.519 5.752 1.00 55.34 89 LEU A CA 1
ATOM 689 C C . LEU A 1 89 ? 2.533 13.277 5.483 1.00 55.34 89 LEU A C 1
ATOM 691 O O . LEU A 1 89 ? 2.152 12.420 4.677 1.00 55.34 89 LEU A O 1
ATOM 695 N N . PRO A 1 90 ? 3.724 13.191 6.092 1.00 55.22 90 PRO A N 1
ATOM 696 C CA . PRO A 1 90 ? 4.641 12.083 5.864 1.00 55.22 90 PRO A CA 1
ATOM 697 C C . PRO A 1 90 ? 3.950 10.733 6.096 1.00 55.22 90 PRO A C 1
ATOM 699 O O . PRO A 1 90 ? 3.327 10.515 7.132 1.00 55.22 90 PRO A O 1
ATOM 702 N N . GLN A 1 91 ? 4.096 9.808 5.144 1.00 59.53 91 GLN A N 1
ATOM 703 C CA . GLN A 1 91 ? 3.508 8.459 5.194 1.00 59.53 91 GLN A CA 1
ATOM 704 C C . GLN A 1 91 ? 4.053 7.596 6.353 1.00 59.53 91 GLN A C 1
ATOM 706 O O . GLN A 1 91 ? 3.530 6.515 6.623 1.00 59.53 91 GLN A O 1
ATOM 711 N N . ASP A 1 92 ? 5.086 8.088 7.036 1.00 65.88 92 ASP A N 1
ATOM 712 C CA . ASP A 1 92 ? 5.772 7.427 8.143 1.00 65.88 92 ASP A CA 1
ATOM 713 C C . ASP A 1 92 ? 5.095 7.666 9.502 1.00 65.88 92 ASP A C 1
ATOM 715 O O . ASP A 1 92 ? 5.510 7.090 10.509 1.00 65.88 92 ASP A O 1
ATOM 719 N N . GLU A 1 93 ? 4.061 8.510 9.567 1.00 76.56 93 GLU A N 1
ATOM 720 C CA . GLU A 1 93 ? 3.324 8.737 10.807 1.00 76.56 93 GLU A CA 1
ATOM 721 C C . GLU A 1 93 ? 2.246 7.671 11.027 1.00 76.56 93 GLU A C 1
ATOM 723 O O . GLU A 1 93 ? 1.451 7.334 10.147 1.00 76.56 93 GLU A O 1
ATOM 728 N N . ARG A 1 94 ? 2.217 7.131 12.250 1.00 81.75 94 ARG A N 1
ATOM 729 C CA . ARG A 1 94 ? 1.221 6.141 12.666 1.00 81.75 94 ARG A CA 1
ATOM 730 C C . ARG A 1 94 ? -0.172 6.789 12.695 1.00 81.75 94 ARG A C 1
ATOM 732 O O . ARG A 1 94 ? -0.319 7.837 13.329 1.00 81.75 94 ARG A O 1
ATOM 739 N N . PRO A 1 95 ? -1.205 6.161 12.099 1.00 83.25 95 PRO A N 1
ATOM 740 C CA . PRO A 1 95 ? -2.567 6.673 12.161 1.00 83.25 95 PRO A CA 1
ATOM 741 C C . PRO A 1 95 ? -3.037 6.879 13.604 1.00 83.25 95 PRO A C 1
ATOM 743 O O . PRO A 1 95 ? -2.864 6.010 14.460 1.00 83.25 95 PRO A O 1
ATOM 746 N N . THR A 1 96 ? -3.664 8.025 13.866 1.00 83.56 96 THR A N 1
ATOM 747 C CA . THR A 1 96 ? -4.225 8.370 15.187 1.00 83.56 96 THR A CA 1
ATOM 748 C C . THR A 1 96 ? -5.752 8.309 15.217 1.00 83.56 96 THR A C 1
ATOM 750 O O . THR A 1 96 ? -6.362 8.368 16.286 1.00 83.56 96 THR A O 1
ATOM 753 N N . ALA A 1 97 ? -6.374 8.143 14.049 1.00 85.38 97 ALA A N 1
ATOM 754 C CA . ALA A 1 97 ? -7.805 7.976 13.870 1.00 85.38 97 ALA A CA 1
ATOM 755 C C . ALA A 1 97 ? -8.122 6.590 13.302 1.00 85.38 97 ALA A C 1
ATOM 757 O O . ALA A 1 97 ? -7.279 5.945 12.681 1.00 85.38 97 ALA A O 1
ATOM 758 N N . PHE A 1 98 ? -9.363 6.149 13.494 1.00 85.75 98 PHE A N 1
ATOM 759 C CA . PHE A 1 98 ? -9.872 4.906 12.928 1.00 85.75 98 PHE A CA 1
ATOM 760 C C . PHE A 1 98 ? -10.904 5.195 11.842 1.00 85.75 98 PHE A C 1
ATOM 762 O O . PHE A 1 98 ? -11.736 6.094 12.001 1.00 85.75 98 PHE A O 1
ATOM 769 N N . GLN A 1 99 ? -10.890 4.379 10.790 1.00 85.94 99 GLN A N 1
ATOM 770 C CA . GLN A 1 99 ? -11.963 4.345 9.799 1.00 85.94 99 GLN A CA 1
ATOM 771 C C . GLN A 1 99 ? -13.291 3.868 10.420 1.00 85.94 99 GLN A C 1
ATOM 773 O O . GLN A 1 99 ? -13.357 3.442 11.580 1.00 85.94 99 GLN A O 1
ATOM 778 N N . LEU A 1 100 ? -14.364 3.882 9.626 1.00 85.62 100 LEU A N 1
ATOM 779 C CA . LEU A 1 100 ? -15.635 3.265 10.011 1.00 85.62 100 LEU A CA 1
ATOM 780 C C . LEU A 1 100 ? -15.493 1.755 10.292 1.00 85.62 100 LEU A C 1
ATOM 782 O O . LEU A 1 100 ? -14.672 1.080 9.662 1.00 85.62 100 LEU A O 1
ATOM 786 N N . PRO A 1 101 ? -16.301 1.202 11.220 1.00 84.31 101 PRO A N 1
ATOM 787 C CA . PRO A 1 101 ? -16.218 -0.208 11.575 1.00 84.31 101 PRO A CA 1
ATOM 788 C C . PRO A 1 101 ? -16.536 -1.096 10.374 1.00 84.31 101 PRO A C 1
ATOM 790 O O . PRO A 1 101 ? -17.593 -0.979 9.753 1.00 84.31 101 PRO A O 1
ATOM 793 N N . MET A 1 102 ? -15.649 -2.042 10.100 1.00 83.62 102 MET A N 1
ATOM 794 C CA . MET A 1 102 ? -15.919 -3.144 9.193 1.00 83.62 102 MET A CA 1
ATOM 795 C C . MET A 1 102 ? -16.620 -4.264 9.944 1.00 83.62 102 MET A C 1
ATOM 797 O O . MET A 1 102 ? -16.291 -4.589 11.087 1.00 83.62 102 MET A O 1
ATOM 801 N N . VAL A 1 103 ? -17.571 -4.876 9.254 1.00 82.62 103 VAL A N 1
ATOM 802 C CA . VAL A 1 103 ? -18.361 -5.993 9.753 1.00 82.62 103 VAL A CA 1
ATOM 803 C C . VAL A 1 103 ? -18.015 -7.245 8.969 1.00 82.62 103 VAL A C 1
ATOM 805 O O . VAL A 1 103 ? -17.689 -7.186 7.781 1.00 82.62 103 VAL A O 1
ATOM 808 N N . LYS A 1 104 ? -18.095 -8.402 9.618 1.00 75.06 104 LYS A N 1
ATOM 809 C CA . LYS A 1 104 ? -17.915 -9.676 8.928 1.00 75.06 104 LYS A CA 1
ATOM 810 C C . LYS A 1 104 ? -19.046 -9.879 7.914 1.00 75.06 104 LYS A C 1
ATOM 812 O O . LYS A 1 104 ? -20.224 -9.748 8.244 1.00 75.06 104 LYS A O 1
ATOM 817 N N . CYS A 1 105 ? -18.699 -10.231 6.675 1.00 74.62 105 CYS A N 1
ATOM 818 C CA . CYS A 1 105 ? -19.707 -10.527 5.659 1.00 74.62 105 CYS A CA 1
ATOM 819 C C . CYS A 1 105 ? -20.623 -11.682 6.104 1.00 74.62 105 CYS A C 1
ATOM 821 O O . CYS A 1 105 ? -20.162 -12.697 6.627 1.00 74.62 105 CYS A O 1
ATOM 823 N N . GLY A 1 106 ? -21.931 -11.509 5.892 1.00 72.94 106 GLY A N 1
ATOM 824 C CA . GLY A 1 106 ? -22.972 -12.445 6.332 1.00 72.94 106 GLY A CA 1
ATOM 825 C C . GLY A 1 106 ? -23.458 -12.234 7.771 1.00 72.94 106 GLY A C 1
ATOM 826 O O . GLY A 1 106 ? -24.414 -12.887 8.186 1.00 72.94 106 GLY A O 1
ATOM 827 N N . GLU A 1 107 ? -22.851 -11.313 8.521 1.00 70.44 107 GLU A N 1
ATOM 828 C CA . GLU A 1 107 ? -23.244 -11.007 9.892 1.00 70.44 107 GLU A CA 1
ATOM 829 C C . GLU A 1 107 ? -24.246 -9.845 9.946 1.00 70.44 107 GLU A C 1
ATOM 831 O O . GLU A 1 107 ? -24.082 -8.814 9.290 1.00 70.44 107 GLU A O 1
ATOM 836 N N . LYS A 1 108 ? -25.321 -10.012 10.724 1.00 68.06 108 LYS A N 1
ATOM 837 C CA . LYS A 1 108 ? -26.314 -8.955 10.955 1.00 68.06 108 LYS A CA 1
ATOM 838 C C . LYS A 1 108 ? -25.873 -8.108 12.136 1.00 68.06 108 LYS A C 1
ATOM 840 O O . LYS A 1 108 ? -26.272 -8.362 13.268 1.00 68.06 108 LYS A O 1
ATOM 845 N N . VAL A 1 109 ? -25.069 -7.100 11.845 1.00 66.25 109 VAL A N 1
ATOM 846 C CA . VAL A 1 109 ? -24.564 -6.179 12.860 1.00 66.25 109 VAL A CA 1
ATOM 847 C C . VAL A 1 109 ? -25.617 -5.142 13.213 1.00 66.25 109 VAL A C 1
ATOM 849 O O . VAL A 1 109 ? -26.374 -4.674 12.359 1.00 66.25 109 VAL A O 1
ATOM 852 N N . SER A 1 110 ? -25.662 -4.768 14.486 1.00 65.62 110 SER A N 1
ATOM 853 C CA . SER A 1 110 ? -26.488 -3.662 14.939 1.00 65.62 110 SER A CA 1
ATOM 854 C C . SER A 1 110 ? -25.628 -2.603 15.597 1.00 65.62 110 SER A C 1
ATOM 856 O O . SER A 1 110 ? -25.078 -2.796 16.674 1.00 65.62 110 SER A O 1
ATOM 858 N N . PHE A 1 111 ? -25.529 -1.459 14.938 1.00 67.25 111 PHE A N 1
ATOM 859 C CA . PHE A 1 111 ? -24.727 -0.349 15.426 1.00 67.25 111 PHE A CA 1
ATOM 860 C C . PHE A 1 111 ? -25.392 0.332 16.630 1.00 67.25 111 PHE A C 1
ATOM 862 O O . PHE A 1 111 ? -26.621 0.334 16.759 1.00 67.25 111 PHE A O 1
ATOM 869 N N . THR A 1 112 ? -24.577 0.907 17.516 1.00 66.00 112 THR A N 1
ATOM 870 C CA . THR A 1 112 ? -25.044 1.849 18.545 1.00 66.00 112 THR A CA 1
ATOM 871 C C . THR A 1 112 ? -25.602 3.112 17.885 1.00 66.00 112 THR A C 1
ATOM 873 O O . THR A 1 112 ? -25.304 3.379 16.718 1.00 66.00 112 THR A O 1
ATOM 876 N N . GLU A 1 113 ? -26.416 3.900 18.596 1.00 67.06 113 GLU A N 1
ATOM 877 C CA . GLU A 1 113 ? -27.014 5.115 18.017 1.00 67.06 113 GLU A CA 1
ATOM 878 C C . GLU A 1 113 ? -25.958 6.106 17.499 1.00 67.06 113 GLU A C 1
ATOM 880 O O . GLU A 1 113 ? -26.110 6.611 16.388 1.00 67.06 113 GLU A O 1
ATOM 885 N N . ASP A 1 114 ? -24.838 6.272 18.212 1.00 65.38 114 ASP A N 1
ATOM 886 C CA . ASP A 1 114 ? -23.730 7.148 17.798 1.00 65.38 114 ASP A CA 1
ATOM 887 C C . ASP A 1 114 ? -23.068 6.693 16.485 1.00 65.38 114 ASP A C 1
ATOM 889 O O . ASP A 1 114 ? -22.791 7.492 15.586 1.00 65.38 114 ASP A O 1
ATOM 893 N N . LEU A 1 115 ? -22.823 5.384 16.341 1.00 66.19 115 LEU A N 1
ATOM 894 C CA . LEU A 1 115 ? -22.284 4.814 15.103 1.00 66.19 115 LEU A CA 1
ATOM 895 C C . LEU A 1 115 ? -23.316 4.886 13.977 1.00 66.19 115 LEU A C 1
ATOM 897 O O . LEU A 1 115 ? -22.948 5.129 12.831 1.00 66.19 115 LEU A O 1
ATOM 901 N N . ARG A 1 116 ? -24.604 4.73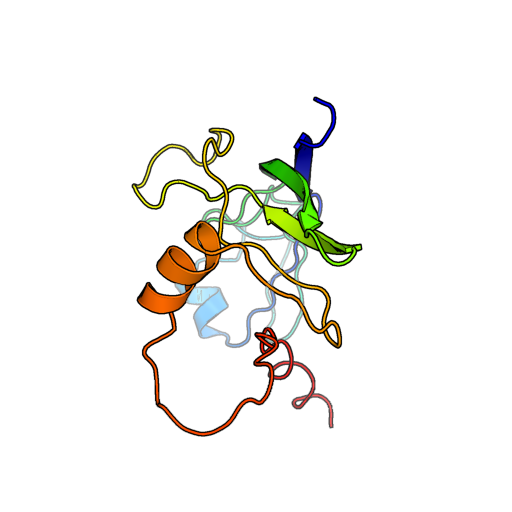1 14.294 1.00 66.94 116 ARG A N 1
ATOM 902 C CA . ARG A 1 116 ? -25.705 4.852 13.335 1.00 66.94 116 ARG A CA 1
ATOM 903 C C . ARG A 1 116 ? -25.839 6.274 12.792 1.00 66.94 116 ARG A C 1
ATOM 905 O O . ARG A 1 116 ? -26.116 6.419 11.608 1.00 66.94 116 ARG A O 1
ATOM 912 N N . GLU A 1 117 ? -25.604 7.309 13.595 1.00 65.38 117 GLU A N 1
ATOM 913 C CA . GLU A 1 117 ? -25.608 8.703 13.126 1.00 65.38 117 GLU A CA 1
ATOM 914 C C . GLU A 1 117 ? -24.404 9.013 12.218 1.00 65.38 117 GLU A C 1
ATOM 916 O O . GLU A 1 117 ? -24.534 9.721 11.215 1.00 65.38 117 GLU A O 1
ATOM 921 N N . ARG A 1 118 ? -23.225 8.456 12.533 1.00 61.91 118 ARG A N 1
ATOM 922 C CA . ARG A 1 118 ? -22.020 8.579 11.692 1.00 61.91 118 ARG A CA 1
ATOM 923 C C . ARG A 1 118 ? -22.170 7.825 10.367 1.00 61.91 118 ARG A C 1
ATOM 925 O O . ARG A 1 118 ? -21.921 8.400 9.314 1.00 61.91 118 ARG A O 1
ATOM 932 N N . LEU A 1 119 ? -22.651 6.582 10.411 1.00 63.56 119 LEU A N 1
ATOM 933 C CA . LEU A 1 119 ? -22.917 5.749 9.230 1.00 63.56 119 LEU A CA 1
ATOM 934 C C . LEU A 1 119 ? -24.087 6.282 8.392 1.00 63.56 119 LEU A C 1
ATOM 936 O O . LEU A 1 119 ? -24.043 6.250 7.165 1.00 63.56 119 LEU A O 1
ATOM 940 N N . GLY A 1 120 ? -25.119 6.813 9.049 1.00 53.00 120 GLY A N 1
ATOM 941 C CA . GLY A 1 120 ? -26.287 7.403 8.403 1.00 53.00 120 GLY A CA 1
ATOM 942 C C . GLY A 1 120 ? -25.962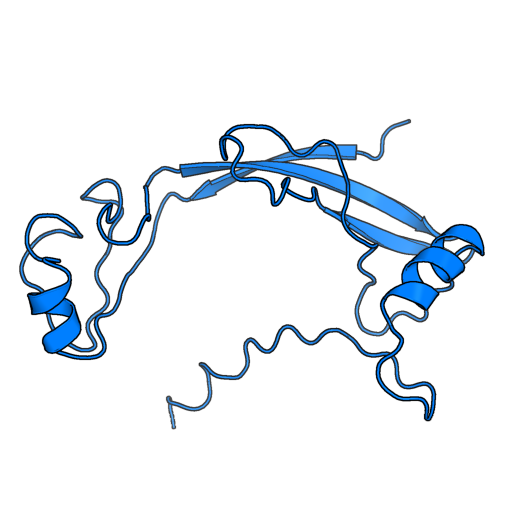 8.657 7.595 1.00 53.00 120 GLY A C 1
ATOM 943 O O . GLY A 1 120 ? -26.699 8.967 6.671 1.00 53.00 120 GLY A O 1
ATOM 944 N N . ARG A 1 121 ? -24.855 9.355 7.890 1.00 48.06 121 ARG A N 1
ATOM 945 C CA . ARG A 1 121 ? -24.383 10.497 7.091 1.00 48.06 121 ARG A CA 1
ATOM 946 C C . ARG A 1 121 ? -23.594 10.094 5.843 1.00 48.06 121 ARG A C 1
ATOM 948 O O . ARG A 1 121 ? -23.670 10.819 4.858 1.00 48.06 121 ARG A O 1
ATOM 955 N N . GLU A 1 122 ? -22.887 8.963 5.852 1.00 46.75 122 GLU A N 1
ATOM 956 C CA . GLU A 1 122 ? -22.082 8.520 4.698 1.00 46.75 122 GLU A CA 1
ATOM 957 C C . GLU A 1 122 ? -22.850 7.651 3.688 1.00 46.75 122 GLU A C 1
ATOM 959 O O . GLU A 1 122 ? -22.506 7.645 2.510 1.00 46.75 122 GLU A O 1
ATOM 964 N N . PHE A 1 123 ? -23.924 6.964 4.095 1.00 45.38 123 PHE A N 1
ATOM 965 C CA . PHE A 1 123 ? -24.673 6.040 3.225 1.00 45.38 123 PHE A CA 1
ATOM 966 C C . PHE A 1 123 ? -25.929 6.630 2.544 1.00 45.38 123 PHE A C 1
ATOM 968 O O . PHE A 1 123 ? -26.780 5.875 2.073 1.00 45.38 123 PHE A O 1
ATOM 975 N N . TYR A 1 124 ? -26.053 7.958 2.403 1.00 34.47 124 TYR A N 1
ATOM 976 C CA . TYR A 1 124 ? -27.080 8.574 1.536 1.00 34.47 124 TYR A CA 1
ATOM 977 C C . TYR A 1 124 ? -26.738 8.419 0.037 1.00 34.47 124 TYR A C 1
ATOM 979 O O . TYR A 1 124 ? -26.633 9.389 -0.707 1.00 34.47 124 TYR A O 1
ATOM 987 N N . PHE A 1 125 ? -26.611 7.178 -0.431 1.00 36.69 125 PHE A N 1
ATOM 988 C CA . PHE A 1 125 ? -26.801 6.817 -1.833 1.00 36.69 125 PHE A CA 1
ATOM 989 C C . PHE A 1 125 ? -27.984 5.848 -1.914 1.00 36.69 125 PHE A C 1
ATOM 991 O O . PHE A 1 125 ? -27.849 4.664 -1.633 1.00 36.69 125 PHE A O 1
ATOM 998 N N . GLY A 1 126 ? -29.145 6.383 -2.303 1.00 28.20 126 GLY A N 1
ATOM 999 C CA . GLY A 1 126 ? -30.272 5.622 -2.852 1.00 28.20 126 GLY A CA 1
ATOM 1000 C C . GLY A 1 126 ? -31.065 4.775 -1.857 1.00 28.20 126 GLY A C 1
ATOM 1001 O O . GLY A 1 126 ? -30.690 3.661 -1.514 1.00 28.20 126 GLY A O 1
ATOM 1002 N N . GLY A 1 127 ? -32.235 5.276 -1.456 1.00 30.14 127 GLY A N 1
ATOM 1003 C CA . GLY A 1 127 ? -33.219 4.487 -0.724 1.00 30.14 127 GLY A CA 1
ATOM 1004 C C . GLY A 1 127 ? -33.735 3.286 -1.523 1.00 30.14 127 GLY A C 1
ATOM 1005 O O . GLY A 1 127 ? -33.911 3.359 -2.737 1.00 30.14 127 GLY A O 1
ATOM 1006 N N . GLY A 1 128 ? -34.039 2.203 -0.805 1.00 29.88 128 GLY A N 1
ATOM 1007 C CA . GLY A 1 128 ? -34.806 1.074 -1.329 1.00 29.88 128 GLY A CA 1
ATOM 1008 C C . GLY A 1 128 ? -34.274 -0.288 -0.895 1.00 29.88 128 GLY A C 1
ATOM 1009 O O . GLY A 1 128 ? -33.496 -0.903 -1.607 1.00 29.88 128 GLY A O 1
ATOM 1010 N N . ASN A 1 129 ? -34.810 -0.782 0.222 1.00 31.45 129 ASN A N 1
ATOM 1011 C CA . ASN A 1 129 ? -34.743 -2.160 0.719 1.00 31.45 129 ASN A CA 1
ATOM 1012 C C . ASN A 1 129 ? -33.394 -2.657 1.262 1.00 31.45 129 ASN A C 1
ATOM 1014 O O . ASN A 1 129 ? -32.365 -2.697 0.599 1.00 31.45 129 ASN A O 1
ATOM 1018 N N . ALA A 1 130 ? -33.469 -3.105 2.515 1.00 40.62 130 ALA A N 1
ATOM 1019 C CA . ALA A 1 130 ? -32.416 -3.738 3.283 1.00 40.62 130 ALA A CA 1
ATOM 1020 C C . ALA A 1 130 ? -31.858 -4.988 2.581 1.00 40.62 130 ALA A C 1
ATOM 1022 O O . ALA A 1 130 ? -32.355 -6.099 2.750 1.00 40.62 130 ALA A O 1
ATOM 1023 N N . LEU A 1 131 ? -30.776 -4.803 1.839 1.00 38.69 131 LEU A N 1
ATOM 1024 C CA . LEU A 1 131 ? -29.811 -5.837 1.505 1.00 38.69 131 LEU A CA 1
ATOM 1025 C C . LEU A 1 131 ? -28.484 -5.321 2.031 1.00 38.69 131 LEU A C 1
ATOM 1027 O O . LEU A 1 131 ? -28.034 -4.250 1.634 1.00 38.69 131 LEU A O 1
ATOM 1031 N N . GLY A 1 132 ? -27.914 -6.045 2.994 1.00 39.56 132 GLY A N 1
ATOM 1032 C CA . GLY A 1 132 ? -26.601 -5.751 3.542 1.00 39.56 132 GLY A CA 1
ATOM 1033 C C . GLY A 1 132 ? -25.601 -5.621 2.405 1.00 39.56 132 GLY A C 1
ATOM 1034 O O . GLY A 1 132 ? -25.173 -6.621 1.830 1.00 39.56 132 GLY A O 1
ATOM 1035 N N . GLY A 1 133 ? -25.255 -4.382 2.073 1.00 38.25 133 GLY A N 1
ATOM 1036 C CA . GLY A 1 133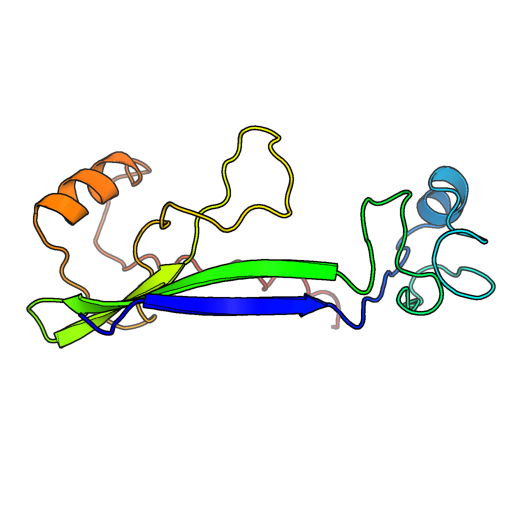 ? -24.132 -4.085 1.215 1.00 38.25 133 GLY A CA 1
ATOM 1037 C C . GLY A 1 133 ? -22.876 -4.462 1.978 1.00 38.25 133 GLY A C 1
ATOM 1038 O O . GLY A 1 133 ? -22.291 -3.622 2.653 1.00 38.25 133 GLY A O 1
ATOM 1039 N N . CYS A 1 134 ? -22.445 -5.726 1.873 1.00 42.81 134 CYS A N 1
ATOM 1040 C CA . CYS A 1 134 ? -21.009 -5.963 1.871 1.00 42.81 134 CYS A CA 1
ATOM 1041 C C . CYS A 1 134 ? -20.480 -5.014 0.801 1.00 42.81 134 CYS A C 1
ATOM 1043 O O . CYS A 1 134 ? -20.880 -5.112 -0.362 1.00 42.81 134 CYS A O 1
ATOM 1045 N N . ILE A 1 135 ? -19.614 -4.085 1.198 1.00 46.25 135 ILE A N 1
ATOM 1046 C CA . ILE A 1 135 ? -18.648 -3.518 0.271 1.00 46.25 135 ILE A CA 1
ATOM 1047 C C . ILE A 1 135 ? -17.840 -4.733 -0.177 1.00 46.25 135 ILE A C 1
ATOM 1049 O O . ILE A 1 135 ? -16.867 -5.141 0.451 1.00 46.25 135 ILE A O 1
ATOM 1053 N N . ILE A 1 136 ? -18.338 -5.404 -1.213 1.00 40.75 136 ILE A N 1
ATOM 1054 C CA . ILE A 1 136 ? -17.541 -6.279 -2.039 1.00 40.75 136 ILE A CA 1
ATOM 1055 C C . ILE A 1 136 ? -16.501 -5.312 -2.573 1.00 40.75 136 ILE A C 1
ATOM 1057 O O . ILE A 1 136 ? -16.791 -4.509 -3.458 1.00 40.75 136 ILE A O 1
ATOM 1061 N N . LEU A 1 137 ? -15.311 -5.324 -1.972 1.00 40.50 137 LEU A N 1
ATOM 1062 C CA . LEU A 1 137 ? -14.126 -4.875 -2.673 1.00 40.50 137 LEU A CA 1
ATOM 1063 C C . LEU A 1 137 ? -14.182 -5.623 -4.001 1.00 40.50 137 LEU A C 1
ATOM 1065 O O . LEU A 1 137 ? -14.081 -6.852 -4.026 1.00 40.50 137 LEU A O 1
ATOM 1069 N N . ILE A 1 138 ? -14.479 -4.901 -5.080 1.00 41.81 138 ILE A N 1
ATOM 1070 C CA . ILE A 1 138 ? -14.524 -5.445 -6.431 1.00 41.81 138 ILE A CA 1
ATOM 1071 C C . ILE A 1 138 ? -13.070 -5.766 -6.796 1.00 41.81 138 ILE A C 1
ATOM 1073 O O . ILE A 1 138 ? -12.405 -5.032 -7.514 1.00 41.81 138 ILE A O 1
ATOM 1077 N N . ILE A 1 139 ? -12.563 -6.879 -6.265 1.00 47.31 139 ILE A N 1
ATOM 1078 C CA . ILE A 1 139 ? -11.351 -7.575 -6.713 1.00 47.31 139 ILE A CA 1
ATOM 1079 C C . ILE A 1 139 ? -11.755 -8.603 -7.789 1.00 47.31 139 ILE A C 1
ATOM 1081 O O . ILE A 1 139 ? -11.092 -9.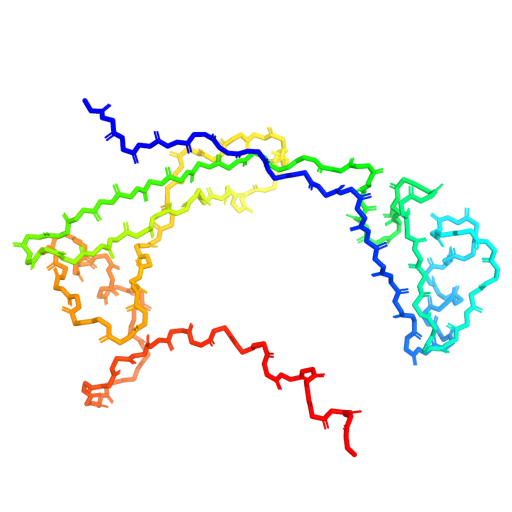610 -8.001 1.00 47.31 139 ILE A O 1
ATOM 1085 N N . THR A 1 140 ? -12.876 -8.399 -8.487 1.00 45.09 140 THR A N 1
ATOM 1086 C CA . THR A 1 140 ? -13.357 -9.338 -9.514 1.00 45.09 140 THR A CA 1
ATOM 1087 C C . THR A 1 140 ? -13.058 -8.906 -10.947 1.00 45.09 140 THR A C 1
ATOM 1089 O O . THR A 1 140 ? -13.329 -9.676 -11.861 1.00 45.09 140 THR A O 1
ATOM 1092 N N . SER A 1 141 ? -12.410 -7.758 -11.188 1.00 40.00 141 SER A N 1
ATOM 1093 C CA . SER A 1 141 ? -12.046 -7.363 -12.562 1.00 40.00 141 SER A CA 1
ATOM 1094 C C . SER A 1 141 ? -10.698 -7.908 -13.067 1.00 40.00 141 SER A C 1
ATOM 1096 O O . SER A 1 141 ? -10.315 -7.597 -14.191 1.00 40.00 141 SER A O 1
ATOM 1098 N N . LEU A 1 142 ? -9.977 -8.726 -12.290 1.00 38.84 142 LEU A N 1
ATOM 1099 C CA . LEU A 1 142 ? -8.716 -9.352 -12.734 1.00 38.84 142 LEU A CA 1
ATOM 1100 C C . LEU A 1 142 ? -8.806 -10.865 -12.982 1.00 38.84 142 LEU A C 1
ATOM 1102 O O . LEU A 1 142 ? -7.847 -11.441 -13.484 1.00 38.84 142 LEU A O 1
ATOM 1106 N N . LEU A 1 143 ? -9.950 -11.508 -12.709 1.00 40.16 143 LEU A N 1
ATOM 1107 C CA . LEU A 1 143 ? -10.124 -12.954 -12.928 1.00 40.16 143 LEU A CA 1
ATOM 1108 C C . LEU A 1 143 ? -10.952 -13.314 -14.179 1.00 40.16 143 LEU A C 1
ATOM 1110 O O . LEU A 1 143 ? -11.184 -14.490 -14.427 1.00 40.16 143 LEU A O 1
ATOM 1114 N N . PHE A 1 144 ? -11.377 -12.335 -14.986 1.00 36.03 144 PHE A N 1
ATOM 1115 C CA . PHE A 1 144 ? -12.126 -12.581 -16.234 1.00 36.03 144 PHE A CA 1
ATOM 1116 C C . PHE A 1 144 ? -11.298 -12.409 -17.521 1.00 36.03 144 PHE A C 1
ATOM 1118 O O . PHE A 1 144 ? -11.844 -12.483 -18.613 1.00 36.03 144 PHE A O 1
ATOM 1125 N N . LEU A 1 145 ? -9.979 -12.214 -17.403 1.00 33.91 145 LEU A N 1
ATOM 1126 C CA . LEU A 1 145 ? -9.038 -12.165 -18.537 1.00 33.91 145 LEU A CA 1
ATOM 1127 C C . LEU A 1 145 ? -8.175 -13.437 -18.661 1.00 33.91 145 LEU A C 1
ATOM 1129 O O . LEU A 1 145 ? -7.167 -13.438 -19.360 1.00 33.91 145 LEU A O 1
ATOM 1133 N N . LEU A 1 146 ? -8.574 -14.521 -17.988 1.00 38.38 146 LEU A N 1
ATOM 1134 C CA . LEU A 1 146 ? -7.976 -15.856 -18.118 1.00 38.38 146 LEU A CA 1
ATOM 1135 C C . LEU A 1 146 ? -9.034 -16.928 -18.430 1.00 38.38 146 LEU A C 1
ATOM 1137 O O . LEU A 1 146 ? -9.029 -18.000 -17.828 1.00 38.38 146 LEU A O 1
ATOM 1141 N N . LEU A 1 147 ? -9.918 -16.631 -19.387 1.00 41.06 147 LEU A N 1
ATOM 1142 C CA . LEU A 1 147 ? -10.564 -17.619 -20.258 1.00 41.06 147 LEU A CA 1
ATOM 1143 C C . LEU A 1 147 ? -10.609 -17.072 -21.686 1.00 41.06 147 LEU A C 1
ATOM 1145 O O . LEU A 1 147 ? -11.079 -15.925 -21.850 1.00 41.06 147 LEU A O 1
#

InterPro domains:
  IPR042425 Protein APCDD1 [PTHR31021] (2-117)

Sequence (147 aa):
MKGVSDIDFQIERATLTALDHRIITEMRLPGLCGLGEWRVNVPKELATTNGCVSLGVFIPSVRFDVVKVEMDYKGSWLLFLGQADTNNLPQDERPTAFQLPMVKCGEKVSFTEDLRERLGREFYFGGGNALGGCIILIITSLLFLLL

Secondary structure (DSSP, 8-state):
---EEEEEEEE---EEEBSSHHHHHHTT-TTTSSSS---BT-EEE-GGGTEEGGGTEESSEEEEEEEEEEE-TTS-EEEEEEE--SSS--TTSPP-EE-SPEE-TT------HHHHHHHHHH--S---------------TTSSS--